Protein AF-A0A1W1BEJ8-F1 (afdb_monomer_lite)

Structure (mmCIF, N/CA/C/O backbone):
data_AF-A0A1W1BEJ8-F1
#
_entry.id   AF-A0A1W1BEJ8-F1
#
loop_
_atom_site.group_PDB
_atom_site.id
_atom_site.type_symbol
_atom_site.label_atom_id
_atom_site.label_alt_id
_atom_site.label_comp_id
_atom_site.label_asym_id
_atom_site.label_entity_id
_atom_site.label_seq_id
_atom_site.pdbx_PDB_ins_code
_atom_site.Cartn_x
_atom_site.Cartn_y
_atom_site.Cartn_z
_atom_site.occupancy
_atom_site.B_iso_or_equiv
_atom_site.auth_seq_id
_atom_site.auth_comp_id
_atom_site.auth_asym_id
_atom_site.auth_atom_id
_atom_site.pdbx_PDB_model_num
ATOM 1 N N . MET A 1 1 ? 27.048 4.607 -17.907 1.00 58.66 1 MET A N 1
ATOM 2 C CA . MET A 1 1 ? 26.296 3.408 -17.477 1.00 58.66 1 MET A CA 1
ATOM 3 C C . MET A 1 1 ? 25.615 2.803 -18.688 1.00 58.66 1 MET A C 1
ATOM 5 O O . MET A 1 1 ? 25.203 3.555 -19.564 1.00 58.66 1 MET A O 1
ATOM 9 N N . SER A 1 2 ? 25.553 1.474 -18.788 1.00 81.44 2 SER A N 1
ATOM 10 C CA . SER A 1 2 ? 24.810 0.827 -19.873 1.00 81.44 2 SER A CA 1
ATOM 11 C C . SER A 1 2 ? 23.315 1.125 -19.717 1.00 81.44 2 SER A C 1
ATOM 13 O O . SER A 1 2 ? 22.833 1.251 -18.592 1.00 81.44 2 SER A O 1
ATOM 15 N N . LYS A 1 3 ? 22.550 1.171 -20.818 1.00 80.19 3 LYS A N 1
ATOM 16 C CA . LYS A 1 3 ? 21.076 1.316 -20.780 1.00 80.19 3 LYS A CA 1
ATOM 17 C C . LYS A 1 3 ? 20.398 0.262 -19.886 1.00 80.19 3 LYS A C 1
ATOM 19 O O . LYS A 1 3 ? 19.285 0.459 -19.407 1.00 80.19 3 LYS A O 1
ATOM 24 N N . ILE A 1 4 ? 21.063 -0.876 -19.679 1.00 82.50 4 ILE A N 1
ATOM 25 C CA . ILE A 1 4 ? 20.612 -1.953 -18.793 1.00 82.50 4 ILE A CA 1
ATOM 26 C C . ILE A 1 4 ? 20.778 -1.574 -17.314 1.00 82.50 4 ILE A C 1
ATOM 28 O O . ILE A 1 4 ? 19.906 -1.903 -16.509 1.00 82.50 4 ILE A O 1
ATOM 32 N N . ASP A 1 5 ? 21.860 -0.884 -16.953 1.00 86.19 5 ASP A N 1
ATOM 33 C CA . ASP A 1 5 ? 22.134 -0.480 -15.568 1.00 86.19 5 ASP A CA 1
ATOM 34 C C . ASP A 1 5 ? 21.132 0.584 -15.109 1.00 86.19 5 ASP A C 1
ATOM 36 O O . ASP A 1 5 ? 20.536 0.445 -14.044 1.00 86.19 5 ASP A O 1
ATOM 40 N N . GLU A 1 6 ? 20.842 1.564 -15.968 1.00 85.75 6 GLU A N 1
ATOM 41 C CA . GLU A 1 6 ? 19.856 2.623 -15.707 1.00 85.75 6 GLU A CA 1
ATOM 42 C C . GLU A 1 6 ? 18.449 2.049 -15.460 1.00 85.75 6 GLU A C 1
ATOM 44 O O . GLU A 1 6 ? 17.755 2.405 -14.507 1.00 85.75 6 GLU A O 1
ATOM 49 N N . LYS A 1 7 ? 18.030 1.072 -16.273 1.00 86.38 7 LYS A N 1
ATOM 50 C CA . LYS A 1 7 ? 16.743 0.390 -16.083 1.00 86.38 7 LYS A CA 1
ATOM 51 C C . LYS A 1 7 ? 16.694 -0.451 -14.805 1.00 86.38 7 LYS A C 1
ATOM 53 O O . LYS A 1 7 ? 15.638 -0.530 -14.174 1.00 86.38 7 LYS A O 1
ATOM 58 N N . LYS A 1 8 ? 17.799 -1.095 -14.415 1.00 87.50 8 LYS A N 1
ATOM 59 C CA . LYS A 1 8 ? 17.874 -1.831 -13.141 1.00 87.50 8 LYS A CA 1
ATOM 60 C C . LYS A 1 8 ? 17.745 -0.886 -11.952 1.00 87.50 8 LYS A C 1
ATOM 62 O O . LYS A 1 8 ? 17.010 -1.202 -11.018 1.00 87.50 8 LYS A O 1
ATOM 67 N N . GLU A 1 9 ? 18.409 0.262 -12.006 1.00 92.31 9 GLU A N 1
ATOM 68 C CA . GLU A 1 9 ? 18.305 1.297 -10.980 1.00 92.31 9 GLU A CA 1
ATOM 69 C C . GLU A 1 9 ? 16.866 1.815 -10.864 1.00 92.31 9 GLU A C 1
ATOM 71 O O . GLU A 1 9 ? 16.303 1.836 -9.768 1.00 92.31 9 GLU A O 1
ATOM 76 N N . TYR A 1 10 ? 16.207 2.087 -11.995 1.00 89.81 10 TYR A N 1
ATOM 77 C CA . TYR A 1 10 ? 14.801 2.496 -12.017 1.00 89.81 10 TYR A CA 1
ATOM 78 C C . TYR A 1 10 ? 13.859 1.465 -11.372 1.00 89.81 10 TYR A C 1
ATOM 80 O O . TYR A 1 10 ? 12.967 1.821 -10.599 1.00 89.81 10 TYR A O 1
ATOM 88 N N . ILE A 1 11 ? 14.066 0.170 -11.629 1.00 90.94 11 ILE A N 1
ATOM 89 C CA . ILE A 1 11 ? 13.300 -0.903 -10.971 1.00 90.94 11 ILE A CA 1
ATOM 90 C C . ILE A 1 11 ? 13.592 -0.947 -9.469 1.00 90.94 11 ILE A C 1
ATOM 92 O O . ILE A 1 11 ? 12.672 -1.163 -8.678 1.00 90.94 11 ILE A O 1
ATOM 96 N N . GLY A 1 12 ? 14.844 -0.718 -9.066 1.00 93.75 12 GLY A N 1
ATOM 97 C CA . GLY A 1 12 ? 15.227 -0.583 -7.662 1.00 93.75 12 GLY A CA 1
ATOM 98 C C . GLY A 1 12 ? 14.448 0.531 -6.960 1.00 93.75 12 GLY A C 1
ATOM 99 O O . GLY A 1 12 ? 13.888 0.310 -5.884 1.00 93.75 12 GLY A O 1
ATOM 100 N N . ILE A 1 13 ? 14.316 1.689 -7.608 1.00 93.94 13 ILE A N 1
ATOM 101 C CA . ILE A 1 13 ? 13.527 2.823 -7.110 1.00 93.94 13 ILE A CA 1
ATOM 102 C C . ILE A 1 13 ? 12.041 2.448 -6.991 1.00 93.94 13 ILE A C 1
ATOM 104 O O . ILE A 1 13 ? 11.435 2.665 -5.941 1.00 93.94 13 ILE A O 1
ATOM 108 N N . LEU A 1 14 ? 11.455 1.816 -8.016 1.00 92.31 14 LEU A N 1
ATOM 109 C CA . LEU A 1 14 ? 10.059 1.355 -7.973 1.00 92.31 14 LEU A CA 1
ATOM 110 C C . LEU A 1 14 ? 9.81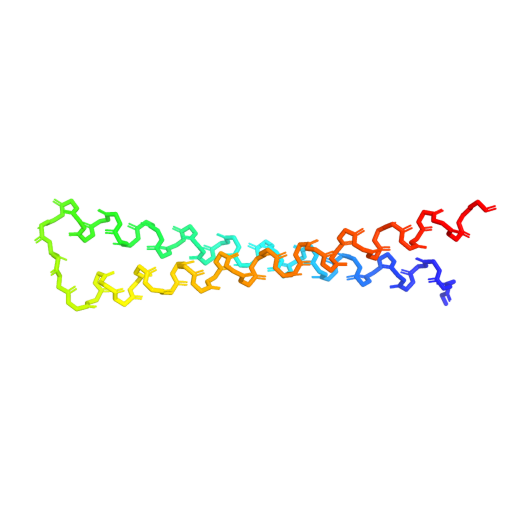0 0.360 -6.830 1.00 92.31 14 LEU A C 1
ATOM 112 O O . LEU A 1 14 ? 8.787 0.447 -6.151 1.00 92.31 14 LEU A O 1
ATOM 116 N N . LYS A 1 15 ? 10.749 -0.560 -6.587 1.00 93.56 15 LYS A N 1
ATOM 117 C CA . LYS A 1 15 ? 10.689 -1.495 -5.455 1.00 93.56 15 LYS A CA 1
ATOM 118 C C . LYS A 1 15 ? 10.709 -0.752 -4.119 1.00 93.56 15 LYS A C 1
ATOM 120 O O . LYS A 1 15 ? 9.950 -1.104 -3.220 1.00 93.56 15 LYS A O 1
ATOM 125 N N . SER A 1 16 ? 11.540 0.282 -3.996 1.00 95.69 16 SER A N 1
ATOM 126 C CA . SER A 1 16 ? 11.590 1.117 -2.794 1.00 95.69 16 SER A CA 1
ATOM 127 C C . SER A 1 16 ? 10.244 1.799 -2.527 1.00 95.69 16 SER A C 1
ATOM 129 O O . SER A 1 16 ? 9.719 1.716 -1.4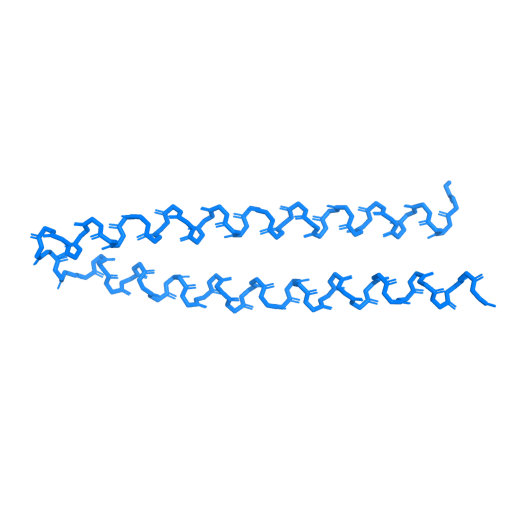18 1.00 95.69 16 SER A O 1
ATOM 131 N N . TYR A 1 17 ? 9.608 2.367 -3.559 1.00 94.31 17 TYR A N 1
ATOM 132 C CA . TYR A 1 17 ? 8.268 2.947 -3.421 1.00 94.31 17 TYR A CA 1
ATOM 133 C C . TYR A 1 17 ? 7.211 1.918 -3.013 1.00 94.31 17 TYR A C 1
ATOM 135 O O . TYR A 1 17 ? 6.381 2.215 -2.157 1.00 94.31 17 TYR A O 1
ATOM 143 N N . LEU A 1 18 ? 7.256 0.699 -3.562 1.00 94.94 18 LEU A N 1
ATOM 144 C CA . LEU A 1 18 ? 6.354 -0.379 -3.143 1.00 94.94 18 LEU A CA 1
ATOM 145 C C . LEU A 1 18 ? 6.520 -0.722 -1.661 1.00 94.94 18 LEU A C 1
ATOM 147 O O . LEU A 1 18 ? 5.519 -0.871 -0.963 1.00 94.94 18 LEU A O 1
ATOM 151 N N . ASN A 1 19 ? 7.757 -0.796 -1.168 1.00 96.62 19 ASN A N 1
ATOM 152 C CA . ASN A 1 19 ? 8.027 -1.061 0.246 1.00 96.62 19 ASN A CA 1
ATOM 153 C C . ASN A 1 19 ? 7.465 0.044 1.150 1.00 96.62 19 ASN A C 1
ATOM 155 O O . ASN A 1 19 ? 6.858 -0.254 2.176 1.00 96.62 19 ASN A O 1
ATOM 159 N N . VAL A 1 20 ? 7.626 1.311 0.760 1.00 96.75 20 VAL A N 1
ATOM 160 C CA . VAL A 1 20 ? 7.079 2.453 1.509 1.00 96.75 20 VAL A CA 1
ATOM 161 C C . VAL A 1 20 ? 5.550 2.413 1.535 1.00 96.75 20 VAL A C 1
ATOM 163 O O . VAL A 1 20 ? 4.951 2.563 2.597 1.00 96.75 20 VAL A O 1
ATOM 166 N N . ILE A 1 21 ? 4.901 2.149 0.395 1.00 95.81 21 ILE A N 1
ATOM 167 C CA . ILE A 1 21 ? 3.437 2.021 0.331 1.00 95.81 21 ILE A CA 1
ATOM 168 C C . ILE A 1 21 ? 2.957 0.858 1.210 1.00 95.81 21 ILE A C 1
ATOM 170 O O . ILE A 1 21 ? 1.990 1.012 1.953 1.00 95.81 21 ILE A O 1
ATOM 174 N N . ALA A 1 22 ? 3.646 -0.285 1.178 1.00 96.19 22 ALA A N 1
ATOM 175 C CA . ALA A 1 22 ? 3.323 -1.423 2.033 1.00 96.19 22 ALA A CA 1
ATOM 176 C C . ALA A 1 22 ? 3.445 -1.073 3.525 1.00 96.19 22 ALA A C 1
ATOM 178 O O . ALA A 1 22 ? 2.558 -1.413 4.306 1.00 96.19 22 ALA A O 1
ATOM 179 N N . ALA A 1 23 ? 4.492 -0.342 3.917 1.00 97.50 23 ALA A N 1
ATOM 180 C CA . ALA A 1 23 ? 4.661 0.124 5.291 1.00 97.50 23 ALA A CA 1
ATOM 181 C C . ALA A 1 23 ? 3.501 1.032 5.737 1.00 97.50 23 ALA A C 1
ATOM 183 O O . ALA A 1 23 ? 2.988 0.861 6.842 1.00 97.50 23 ALA A O 1
ATOM 184 N N . PHE A 1 24 ? 3.029 1.937 4.871 1.00 96.38 24 PHE A N 1
ATOM 185 C CA . PHE A 1 24 ? 1.854 2.763 5.164 1.00 96.38 24 PHE A CA 1
ATOM 186 C C . PHE A 1 24 ? 0.577 1.939 5.325 1.00 96.38 24 PHE A C 1
ATOM 188 O O . PHE A 1 24 ? -0.166 2.164 6.279 1.00 96.38 24 PHE A O 1
ATOM 195 N N . ILE A 1 25 ? 0.334 0.963 4.445 1.00 97.12 25 ILE A N 1
ATOM 196 C CA . ILE A 1 25 ? -0.832 0.071 4.552 1.00 97.12 25 ILE A CA 1
ATOM 197 C C . ILE A 1 25 ? -0.817 -0.663 5.896 1.00 97.12 25 ILE A C 1
ATOM 199 O O . ILE A 1 25 ? -1.844 -0.718 6.569 1.00 97.12 25 ILE A O 1
ATOM 203 N N . LEU A 1 26 ? 0.340 -1.182 6.314 1.00 97.56 26 LEU A N 1
ATOM 204 C CA . LEU A 1 26 ? 0.482 -1.877 7.594 1.00 97.56 26 LEU A CA 1
ATOM 205 C C . LEU A 1 26 ? 0.281 -0.939 8.790 1.00 97.56 26 LEU A C 1
ATOM 207 O O . LEU A 1 26 ? -0.454 -1.284 9.713 1.00 97.56 26 LEU A O 1
ATOM 211 N N . ALA A 1 27 ? 0.887 0.250 8.770 1.00 97.00 27 ALA A N 1
ATOM 212 C CA . ALA A 1 27 ? 0.768 1.223 9.854 1.00 97.00 27 ALA A CA 1
ATOM 213 C C . ALA A 1 27 ? -0.681 1.700 10.039 1.00 97.00 27 ALA A C 1
ATOM 215 O O . ALA A 1 27 ? -1.205 1.701 11.154 1.00 97.00 27 ALA A O 1
ATOM 216 N N . ILE A 1 28 ? -1.353 2.051 8.940 1.00 95.94 28 ILE A N 1
ATOM 217 C CA . ILE A 1 28 ? -2.753 2.481 8.964 1.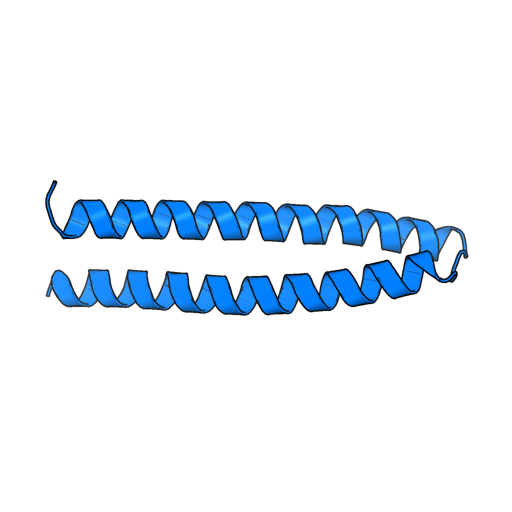00 95.94 28 ILE A CA 1
ATOM 218 C C . ILE A 1 28 ? -3.657 1.300 9.335 1.00 95.94 28 ILE A C 1
ATOM 220 O O . ILE A 1 28 ? -4.551 1.457 10.162 1.00 95.94 28 ILE A O 1
ATOM 224 N N . GLY A 1 29 ? -3.396 0.106 8.796 1.00 96.25 29 GLY A N 1
ATOM 225 C CA . GLY A 1 29 ? -4.133 -1.117 9.120 1.00 96.25 29 GLY A CA 1
ATOM 226 C C . GLY A 1 29 ? -4.097 -1.447 10.608 1.00 96.25 29 GLY A C 1
ATOM 227 O O . GLY A 1 29 ? -5.142 -1.709 11.200 1.00 96.25 29 GLY A O 1
ATOM 228 N N . ALA A 1 30 ? -2.925 -1.346 11.237 1.00 96.62 30 ALA A N 1
ATOM 229 C CA . ALA A 1 30 ? -2.780 -1.514 12.679 1.00 96.62 30 ALA A CA 1
ATOM 230 C C . ALA A 1 30 ? -3.569 -0.453 13.470 1.00 96.62 30 ALA A C 1
ATOM 232 O O . ALA A 1 30 ? -4.243 -0.786 14.446 1.00 96.62 30 ALA A O 1
ATOM 233 N N . GLY A 1 31 ? -3.533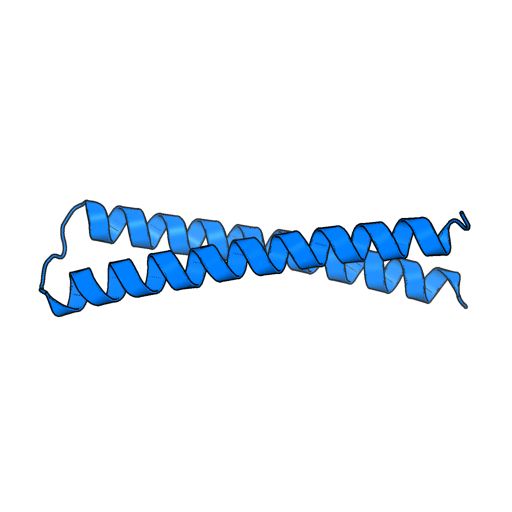 0.811 13.033 1.00 95.31 31 GLY A N 1
ATOM 234 C CA . GLY A 1 31 ? -4.300 1.897 13.650 1.00 95.31 31 GLY A CA 1
ATOM 235 C C . GLY A 1 31 ? -5.814 1.670 13.588 1.00 95.31 31 GLY A C 1
ATOM 236 O O . GLY A 1 31 ? -6.497 1.769 14.605 1.00 95.31 31 GLY A O 1
ATOM 237 N N . ILE A 1 32 ? -6.333 1.294 12.419 1.00 96.50 32 ILE A N 1
ATOM 238 C CA . ILE A 1 32 ? -7.757 0.986 12.209 1.00 96.50 32 ILE A CA 1
ATOM 239 C C . ILE A 1 32 ? -8.183 -0.235 13.020 1.00 96.50 32 ILE A C 1
ATOM 241 O O . ILE A 1 32 ? -9.238 -0.205 13.650 1.00 96.50 32 ILE A O 1
ATOM 245 N N . ALA A 1 33 ? -7.370 -1.295 13.034 1.00 95.94 33 ALA A N 1
ATOM 246 C CA . ALA A 1 33 ? -7.657 -2.492 13.819 1.00 95.94 33 ALA A CA 1
ATOM 247 C C . ALA A 1 33 ? -7.791 -2.155 15.310 1.00 95.94 33 ALA A C 1
ATOM 249 O O . ALA A 1 33 ? -8.720 -2.620 15.966 1.00 95.94 33 ALA A O 1
ATOM 250 N N . LYS A 1 34 ? -6.916 -1.287 15.833 1.00 96.25 34 LYS A N 1
ATOM 251 C CA . LYS A 1 34 ? -6.999 -0.805 17.215 1.00 96.25 34 LYS A CA 1
ATOM 252 C C . LYS A 1 34 ? -8.284 -0.012 17.478 1.00 96.25 34 LYS A C 1
ATOM 254 O O . LYS A 1 34 ? -8.942 -0.269 18.480 1.00 96.25 34 LYS A O 1
ATOM 259 N N . LEU A 1 35 ? -8.659 0.907 16.583 1.00 94.94 35 LEU A N 1
ATOM 260 C CA . LEU A 1 35 ? -9.915 1.664 16.698 1.00 94.94 35 LEU A CA 1
ATOM 261 C C . LEU A 1 35 ? -11.137 0.734 16.707 1.00 94.94 35 LEU A C 1
ATOM 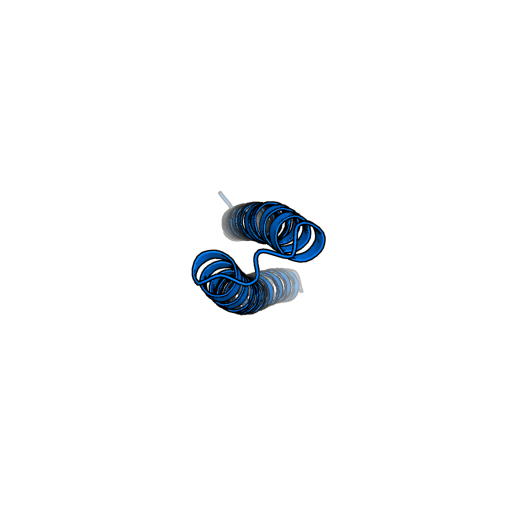263 O O . LEU A 1 35 ? -12.031 0.903 17.530 1.00 94.94 35 LEU A O 1
ATOM 267 N N . TYR A 1 36 ? -11.142 -0.288 15.848 1.00 95.31 36 TYR A N 1
ATOM 268 C CA . TYR A 1 36 ? -12.216 -1.280 15.796 1.00 95.31 36 TYR A CA 1
ATOM 269 C C . TYR A 1 36 ? -12.334 -2.087 17.092 1.00 95.31 36 TYR A C 1
ATOM 271 O O . TYR A 1 36 ? -13.429 -2.223 17.630 1.00 95.31 36 TYR A O 1
ATOM 279 N N . ILE A 1 37 ? -11.208 -2.586 17.616 1.00 96.38 37 ILE A N 1
ATOM 280 C CA . ILE A 1 37 ? -11.167 -3.355 18.870 1.00 96.38 37 ILE A CA 1
ATOM 281 C C . ILE A 1 37 ? -11.657 -2.510 20.051 1.00 96.38 37 ILE A C 1
ATOM 283 O O . ILE A 1 37 ? -12.360 -3.018 20.918 1.00 96.38 37 ILE A O 1
ATOM 287 N N . ASN A 1 38 ? -11.337 -1.216 20.060 1.00 96.12 38 ASN A N 1
ATOM 288 C CA . ASN A 1 38 ? -11.799 -0.282 21.085 1.00 96.12 38 ASN A CA 1
ATOM 289 C C . ASN A 1 38 ? -13.281 0.118 20.928 1.00 96.12 38 ASN A C 1
ATOM 291 O O . ASN A 1 38 ? -13.791 0.880 21.745 1.00 96.12 38 ASN A O 1
ATOM 295 N N . GLY A 1 39 ? -13.976 -0.356 19.886 1.00 93.88 39 GLY A N 1
ATOM 296 C CA . GLY A 1 39 ? -15.353 0.041 19.579 1.00 93.88 39 GLY A CA 1
ATOM 297 C C . GLY A 1 39 ? -15.483 1.474 19.045 1.00 93.88 39 GLY A C 1
ATOM 298 O O . GLY A 1 39 ? -16.590 1.995 18.927 1.00 93.88 39 GLY A O 1
ATOM 299 N N . GLU A 1 40 ? -14.372 2.122 18.692 1.00 92.56 40 GLU A N 1
ATOM 300 C CA . GLU A 1 40 ? -14.320 3.507 18.225 1.00 92.56 40 GLU A CA 1
ATOM 301 C C . GLU A 1 40 ? -14.526 3.588 16.705 1.00 92.56 40 GLU A C 1
ATOM 303 O O . GLU A 1 40 ? -13.629 3.952 15.941 1.00 92.56 40 GLU A O 1
ATOM 308 N N . VAL A 1 41 ? -15.741 3.279 16.242 1.00 91.69 41 VAL A N 1
ATOM 309 C CA . VAL A 1 41 ? -16.132 3.414 14.823 1.00 91.69 41 VAL A CA 1
ATOM 310 C C . VAL A 1 41 ? -16.519 4.864 14.515 1.00 91.69 41 VAL A C 1
ATOM 312 O O . VAL A 1 41 ? -17.646 5.191 14.147 1.00 91.69 41 VAL A O 1
ATOM 315 N N . ASN A 1 42 ? -15.566 5.764 14.736 1.00 91.88 42 ASN A N 1
ATOM 316 C CA . ASN A 1 42 ? -15.719 7.197 14.532 1.00 91.88 42 ASN A CA 1
ATOM 317 C C . ASN A 1 42 ? -15.248 7.621 13.126 1.00 91.88 42 ASN A C 1
ATOM 319 O O . ASN A 1 42 ? -14.872 6.809 12.279 1.00 91.88 42 ASN A O 1
ATOM 323 N N . LEU A 1 43 ? -15.266 8.926 12.864 1.00 93.50 43 LEU A N 1
ATOM 324 C CA . LEU A 1 43 ? -14.865 9.495 11.577 1.00 93.50 43 LEU A CA 1
ATOM 325 C C . LEU A 1 43 ? -13.408 9.151 11.196 1.00 93.50 43 LEU A C 1
ATOM 327 O O . LEU A 1 43 ? -13.115 8.951 10.018 1.00 93.50 43 LEU A O 1
ATOM 331 N N . LEU A 1 44 ? -12.510 9.004 12.178 1.00 93.06 44 LEU A N 1
ATOM 332 C CA . LEU A 1 44 ? -11.108 8.643 11.948 1.00 93.06 44 LEU A CA 1
ATOM 333 C C . LEU A 1 44 ? -10.962 7.207 11.419 1.00 93.06 44 LEU A C 1
ATOM 335 O O . LEU A 1 44 ? -10.147 6.971 10.527 1.00 93.06 44 LEU A O 1
ATOM 339 N N . PHE A 1 45 ? -11.779 6.269 11.911 1.00 94.50 45 PHE A N 1
ATOM 340 C CA . PHE A 1 45 ? -11.816 4.890 11.415 1.00 94.50 45 PHE A CA 1
ATOM 341 C C . PHE A 1 45 ? -12.160 4.842 9.918 1.00 94.50 45 PHE A C 1
ATOM 343 O O . PHE A 1 45 ? -11.443 4.225 9.128 1.00 94.50 45 PHE A O 1
ATOM 350 N N . TRP A 1 46 ? -13.219 5.548 9.511 1.00 94.88 46 TRP A N 1
ATOM 351 C CA . TRP A 1 46 ? -13.668 5.583 8.116 1.00 94.88 46 TRP A CA 1
ATOM 352 C C . TRP A 1 46 ? -12.668 6.271 7.187 1.00 94.88 46 TRP A C 1
ATOM 354 O O . TRP A 1 46 ? -12.412 5.774 6.089 1.00 94.88 46 TRP A O 1
ATOM 364 N N . ILE A 1 47 ? -12.054 7.371 7.637 1.00 95.25 47 ILE A N 1
ATOM 365 C CA 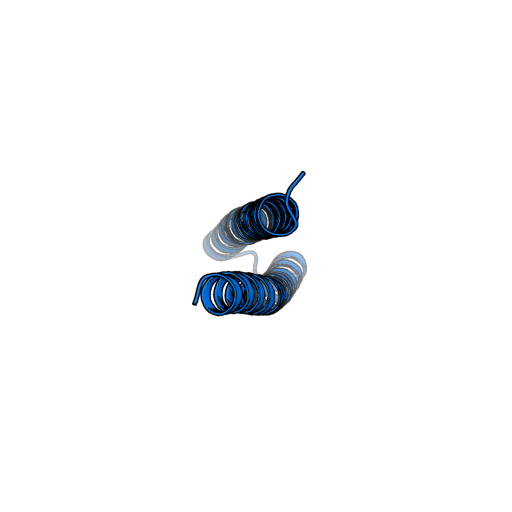. ILE A 1 47 ? -10.966 8.028 6.903 1.00 95.25 47 ILE A CA 1
ATOM 366 C C . ILE A 1 47 ? -9.803 7.058 6.711 1.00 95.25 47 ILE A C 1
ATOM 368 O O . ILE A 1 47 ? -9.318 6.901 5.591 1.00 95.25 47 ILE A O 1
ATOM 372 N N . GLY A 1 48 ? -9.379 6.371 7.774 1.00 94.50 48 GLY A N 1
ATOM 373 C CA . GLY A 1 48 ? -8.324 5.368 7.686 1.00 94.50 48 GLY A CA 1
ATOM 374 C C . GLY A 1 48 ? -8.649 4.303 6.640 1.00 94.50 48 GLY A C 1
ATOM 375 O O . GLY A 1 48 ? -7.803 3.981 5.805 1.00 94.50 48 GLY A O 1
ATOM 376 N N . LEU A 1 49 ? -9.879 3.782 6.647 1.00 95.56 49 LEU A N 1
ATOM 377 C CA . LEU A 1 49 ? -10.302 2.735 5.718 1.00 95.56 49 LEU A CA 1
ATOM 378 C C . LEU A 1 49 ? -10.254 3.220 4.263 1.00 95.56 49 LEU A C 1
ATOM 380 O O . LEU A 1 49 ? -9.759 2.508 3.385 1.00 95.56 49 LEU A O 1
ATOM 384 N N . PHE A 1 50 ? -10.701 4.452 4.014 1.00 96.62 50 PHE A N 1
ATOM 385 C CA . PHE A 1 50 ? -10.595 5.091 2.705 1.00 96.62 50 PHE A CA 1
ATOM 386 C C . PHE A 1 50 ? -9.133 5.236 2.258 1.00 96.62 50 PHE A C 1
ATOM 388 O O . PHE A 1 50 ? -8.794 4.898 1.121 1.00 96.62 50 PHE A O 1
ATOM 395 N N . PHE A 1 51 ? -8.242 5.660 3.159 1.00 95.19 51 PHE A N 1
ATOM 396 C CA . PHE A 1 51 ? -6.811 5.752 2.869 1.00 95.19 51 PHE A CA 1
ATOM 397 C C . PHE A 1 51 ? -6.187 4.389 2.564 1.00 95.19 51 PHE A C 1
ATOM 399 O O . PHE A 1 51 ? -5.386 4.299 1.636 1.00 95.19 51 PHE A O 1
ATOM 406 N N . ILE A 1 52 ? -6.566 3.319 3.271 1.00 95.75 52 ILE A N 1
ATOM 407 C CA . ILE A 1 52 ? -6.093 1.966 2.941 1.00 95.75 52 ILE A CA 1
ATOM 408 C C . ILE A 1 52 ? -6.479 1.593 1.515 1.00 95.75 52 ILE A C 1
ATOM 410 O O . ILE A 1 52 ? -5.615 1.158 0.754 1.00 95.75 52 ILE A O 1
ATOM 414 N N . LEU A 1 53 ? -7.740 1.793 1.125 1.00 95.94 53 LEU A N 1
ATOM 415 C CA . LEU A 1 53 ? -8.184 1.502 -0.240 1.00 95.94 53 LEU A CA 1
ATOM 416 C C . LEU A 1 53 ? -7.387 2.312 -1.272 1.00 95.94 53 LEU A C 1
ATOM 418 O O . LEU A 1 53 ? -6.934 1.761 -2.278 1.00 95.94 53 LEU A O 1
ATOM 422 N N . PHE A 1 54 ? -7.138 3.592 -0.995 1.00 96.31 54 PHE A N 1
ATOM 423 C CA . PHE A 1 54 ? -6.322 4.455 -1.846 1.00 96.31 54 PHE A CA 1
ATOM 424 C C . PHE A 1 54 ? -4.865 3.967 -1.974 1.00 96.31 54 PHE A C 1
ATOM 426 O O . PHE A 1 54 ? -4.316 3.914 -3.082 1.00 96.31 54 PHE A O 1
ATOM 433 N N . PHE A 1 55 ? -4.235 3.557 -0.870 1.00 95.44 55 PHE A N 1
ATOM 434 C CA . PHE A 1 55 ? -2.872 3.023 -0.885 1.00 95.44 55 PHE A CA 1
ATOM 435 C C . PHE A 1 55 ? -2.783 1.672 -1.594 1.00 95.44 55 PHE A C 1
ATOM 437 O O . PHE A 1 55 ? -1.832 1.451 -2.341 1.00 95.44 55 PHE A O 1
ATOM 444 N N . VAL A 1 56 ? -3.776 0.794 -1.436 1.00 96.12 56 VAL A N 1
ATOM 445 C CA . VAL A 1 56 ? -3.842 -0.486 -2.158 1.00 96.12 56 VAL A CA 1
ATOM 446 C C . VAL A 1 56 ? -3.940 -0.251 -3.667 1.00 96.12 56 VAL A C 1
ATOM 448 O O . VAL A 1 56 ? -3.195 -0.863 -4.432 1.00 96.12 56 VAL A O 1
ATOM 451 N N . LEU A 1 57 ? -4.789 0.679 -4.116 1.00 96.44 57 LEU A N 1
ATOM 452 C CA . LEU A 1 57 ? -4.874 1.045 -5.535 1.00 96.44 57 LEU A CA 1
ATOM 453 C C . LEU A 1 57 ? -3.540 1.590 -6.059 1.00 96.44 57 LEU A C 1
ATOM 455 O O . LEU A 1 57 ? -3.059 1.160 -7.112 1.00 96.44 57 LEU A O 1
ATOM 459 N N . SER A 1 58 ? -2.906 2.481 -5.297 1.00 94.94 58 SER A N 1
ATOM 460 C CA . SER A 1 58 ? -1.592 3.037 -5.633 1.00 94.94 58 SER A CA 1
ATOM 461 C C . SER A 1 58 ? -0.519 1.946 -5.720 1.00 94.94 58 SER A C 1
ATOM 463 O O . SER A 1 58 ? 0.261 1.920 -6.674 1.00 94.94 58 SER A O 1
ATOM 465 N N . PHE A 1 59 ? -0.522 0.990 -4.787 1.00 94.38 59 PHE A N 1
ATOM 466 C CA . PHE A 1 59 ? 0.382 -0.157 -4.789 1.00 94.38 59 PHE A CA 1
ATOM 467 C C . PHE A 1 59 ? 0.235 -0.980 -6.071 1.00 94.38 59 PHE A C 1
ATOM 469 O O . PHE A 1 59 ? 1.229 -1.275 -6.733 1.00 94.38 59 PHE A O 1
ATOM 476 N N . VAL A 1 60 ? -1.000 -1.296 -6.473 1.00 95.94 60 VAL A N 1
ATOM 477 C CA . VAL A 1 60 ? -1.272 -2.059 -7.701 1.00 95.94 60 VAL A CA 1
ATOM 478 C C . VAL A 1 60 ? -0.753 -1.324 -8.940 1.00 95.94 60 VAL A C 1
ATOM 480 O O . VAL A 1 60 ? -0.169 -1.954 -9.824 1.00 95.94 60 VAL A O 1
ATOM 483 N N . ILE A 1 61 ? -0.925 -0.002 -9.017 1.00 94.75 61 ILE A N 1
ATOM 484 C CA . ILE A 1 61 ? -0.442 0.804 -10.148 1.00 94.75 61 ILE A CA 1
ATOM 485 C C . ILE A 1 61 ? 1.089 0.765 -10.231 1.00 94.75 61 ILE A C 1
ATOM 487 O O . ILE A 1 61 ? 1.645 0.478 -11.298 1.00 94.75 61 ILE A O 1
ATOM 491 N N . VAL A 1 62 ? 1.781 1.003 -9.114 1.00 93.56 62 VAL A N 1
ATOM 492 C CA . VAL A 1 62 ? 3.251 0.985 -9.068 1.00 93.56 62 VAL A CA 1
ATOM 493 C C . VAL A 1 62 ? 3.786 -0.421 -9.350 1.00 93.56 62 VAL A C 1
ATOM 495 O O . VAL A 1 62 ? 4.732 -0.570 -10.124 1.00 93.56 62 VAL A O 1
ATOM 498 N N . ALA A 1 63 ? 3.141 -1.462 -8.820 1.00 93.56 63 ALA A N 1
ATOM 499 C CA . ALA A 1 63 ? 3.526 -2.853 -9.043 1.00 93.56 63 ALA A CA 1
ATOM 500 C C . ALA A 1 63 ? 3.391 -3.242 -10.519 1.00 93.56 63 ALA A C 1
ATOM 502 O O . ALA A 1 63 ? 4.311 -3.825 -11.096 1.00 93.56 63 ALA A O 1
ATOM 503 N N . LYS A 1 64 ? 2.289 -2.851 -11.176 1.00 93.88 64 LYS A N 1
ATOM 504 C CA . LYS A 1 64 ? 2.121 -3.043 -12.624 1.00 93.88 64 LYS A CA 1
ATOM 505 C C . LYS A 1 64 ? 3.235 -2.358 -13.414 1.00 93.88 64 LYS A C 1
ATOM 507 O O . LYS A 1 64 ? 3.763 -2.955 -14.353 1.00 93.88 64 LYS A O 1
ATOM 512 N N . LYS A 1 65 ? 3.622 -1.138 -13.031 1.00 91.75 65 LYS A N 1
ATOM 513 C CA . LYS A 1 65 ? 4.717 -0.406 -13.683 1.00 91.75 65 LYS A CA 1
ATOM 514 C C . LYS A 1 65 ? 6.063 -1.110 -13.487 1.00 91.75 65 LYS A C 1
ATOM 516 O O . LYS A 1 65 ? 6.782 -1.308 -14.461 1.00 91.75 65 LYS A O 1
ATOM 521 N N . ALA A 1 66 ? 6.358 -1.574 -12.273 1.00 91.38 66 ALA A N 1
ATOM 522 C CA . ALA A 1 66 ? 7.567 -2.338 -11.972 1.00 91.38 66 ALA A CA 1
ATOM 523 C C . ALA A 1 66 ? 7.653 -3.629 -12.797 1.00 91.38 66 ALA A C 1
ATOM 525 O O . ALA A 1 66 ? 8.665 -3.881 -13.448 1.00 91.38 66 ALA A O 1
ATOM 526 N N . HIS A 1 67 ? 6.572 -4.411 -12.859 1.00 91.56 67 HIS A N 1
ATOM 527 C CA . HIS A 1 67 ? 6.531 -5.626 -13.674 1.00 91.56 67 HIS A CA 1
ATOM 528 C C . HIS A 1 67 ? 6.682 -5.348 -15.172 1.00 91.56 67 HIS A C 1
ATOM 530 O O . HIS A 1 67 ? 7.340 -6.126 -15.869 1.00 91.56 67 HIS A O 1
ATOM 536 N N . LYS A 1 68 ? 6.111 -4.244 -15.674 1.00 90.88 68 LYS A N 1
ATOM 537 C CA . LYS A 1 68 ? 6.282 -3.826 -17.070 1.00 90.88 68 LYS A CA 1
ATOM 538 C C . LYS A 1 68 ? 7.747 -3.519 -17.377 1.00 90.88 68 LYS A C 1
ATOM 540 O O . LYS A 1 68 ? 8.264 -4.023 -18.370 1.00 90.88 68 LYS A O 1
ATOM 545 N N . GLU A 1 69 ? 8.433 -2.772 -16.515 1.00 88.12 69 GLU A N 1
ATOM 546 C CA . GLU A 1 69 ? 9.848 -2.451 -16.729 1.00 88.12 69 GLU A CA 1
ATOM 547 C C . GLU A 1 69 ? 10.767 -3.667 -16.605 1.00 88.12 69 GLU A C 1
ATOM 549 O O . GLU A 1 69 ? 11.680 -3.830 -17.416 1.00 88.12 69 GLU A O 1
ATOM 554 N N . ILE A 1 70 ? 10.483 -4.581 -15.674 1.00 88.88 70 ILE A N 1
ATOM 555 C CA . ILE A 1 70 ? 11.196 -5.864 -15.580 1.00 88.88 70 ILE A CA 1
ATOM 556 C C . ILE A 1 70 ? 11.030 -6.668 -16.879 1.00 88.88 70 ILE A C 1
ATOM 558 O O . ILE A 1 70 ? 12.003 -7.216 -17.400 1.00 88.88 70 ILE A O 1
ATOM 562 N N . ARG A 1 71 ? 9.815 -6.720 -17.442 1.00 88.50 71 ARG A N 1
ATOM 563 C CA . ARG A 1 71 ? 9.558 -7.406 -18.717 1.00 88.50 71 ARG A CA 1
ATOM 564 C C . ARG A 1 71 ? 10.293 -6.733 -19.880 1.00 88.50 71 ARG A C 1
ATOM 566 O O . ARG A 1 71 ? 10.901 -7.431 -20.685 1.00 88.50 71 ARG A O 1
ATOM 573 N N . ASN A 1 72 ? 10.293 -5.401 -19.936 1.00 85.56 72 ASN A N 1
ATOM 574 C CA . ASN A 1 72 ? 11.030 -4.639 -20.948 1.00 85.56 72 ASN A CA 1
ATOM 575 C C . ASN A 1 72 ? 12.541 -4.891 -20.878 1.00 85.56 72 ASN A C 1
ATOM 577 O O . ASN A 1 72 ? 13.203 -4.901 -21.908 1.00 85.56 72 ASN A O 1
ATOM 581 N N . LEU A 1 73 ? 13.095 -5.061 -19.675 1.00 81.69 73 LEU A N 1
ATOM 582 C CA . LEU A 1 73 ? 14.497 -5.433 -19.495 1.00 81.69 73 LEU A CA 1
ATOM 583 C C . LEU A 1 73 ? 14.796 -6.838 -20.007 1.00 81.69 73 LEU A C 1
ATOM 585 O O . LEU A 1 73 ? 15.837 -7.044 -20.623 1.00 81.69 73 LEU A O 1
ATOM 589 N N . ARG A 1 74 ? 13.900 -7.796 -19.753 1.00 77.44 74 ARG A N 1
ATOM 590 C CA . ARG A 1 74 ? 14.072 -9.177 -20.216 1.00 77.44 74 ARG A CA 1
ATOM 591 C C . ARG A 1 74 ? 14.109 -9.247 -21.743 1.00 77.44 74 ARG A C 1
ATOM 593 O O . ARG A 1 74 ? 15.026 -9.838 -22.285 1.00 77.44 74 ARG A O 1
ATOM 600 N N . ASN A 1 75 ? 13.191 -8.544 -22.404 1.00 77.00 75 ASN A N 1
ATOM 601 C CA . ASN A 1 75 ? 13.103 -8.491 -23.867 1.00 77.00 75 ASN A CA 1
ATOM 602 C C . ASN A 1 75 ? 14.249 -7.713 -24.550 1.00 77.00 75 ASN A C 1
ATOM 604 O O . ASN A 1 75 ? 14.296 -7.684 -25.768 1.00 77.00 75 ASN A O 1
ATOM 608 N N . LEU A 1 76 ? 15.113 -7.020 -23.798 1.00 65.75 76 LEU A N 1
ATOM 609 C CA . LEU A 1 76 ? 16.313 -6.355 -24.332 1.00 65.75 76 LEU A CA 1
ATOM 610 C C . LEU A 1 76 ? 17.564 -7.241 -24.263 1.00 65.75 76 LEU A C 1
ATOM 612 O O . LEU A 1 76 ? 18.621 -6.835 -24.742 1.00 65.75 76 LEU A O 1
ATOM 616 N N . LYS A 1 77 ? 17.474 -8.377 -23.564 1.00 55.62 77 LYS A N 1
ATOM 617 C CA . LYS A 1 77 ? 18.577 -9.319 -23.368 1.00 55.62 77 LYS A CA 1
ATOM 618 C C . LYS A 1 77 ? 18.522 -10.492 -24.361 1.00 55.62 77 LYS A C 1
ATOM 620 O O . LYS A 1 77 ? 19.554 -11.129 -24.548 1.00 55.62 77 LYS A O 1
ATOM 625 N N . ASP A 1 78 ? 17.352 -10.734 -24.953 1.00 47.59 78 ASP A N 1
ATOM 626 C CA . ASP A 1 78 ? 17.116 -11.629 -26.096 1.00 47.59 78 ASP A CA 1
ATOM 627 C C . ASP A 1 78 ? 17.185 -10.828 -27.407 1.00 47.59 78 ASP A C 1
ATOM 629 O O . ASP A 1 78 ? 17.675 -11.383 -28.414 1.00 47.59 78 ASP A O 1
#

Radius of gyration: 17.56 Å; chains: 1; bounding box: 42×21×47 Å

Organism: NCBI:txid652676

pLDDT: mean 90.88, std 9.3, range [47.59, 97.56]

Foldseek 3Di:
DPPLVVLVVVLVVLVVVLVVLVVLLVVLVVVLVVCVVVVNPDPSNVVSVVVNVVSVVVSVVSVVVSVVSVVVSVVVVD

Secondary structure (DSSP, 8-state):
--HHHHHHHHHHHHHHHHHHHHHHHHHHHHHHHHHHHTT--SHHHHHHHHHHHHHHHHHHHHHHHHHHHHHHHHTTT-

Sequence (78 aa):
MSKIDEKKEYIGILKSYLNVIAAFILAIGAGIAKLYINGEVNLLFWIGLFFILFFVLSFVIVAKKAHKEIRNLRNLKD